Protein AF-A0A3D5R8I2-F1 (afdb_monomer)

Mean predicted aligned error: 2.92 Å

Solvent-accessible surface area (backbone atoms only — not comparable to full-atom values): 5169 Å² total; per-residue (Å²): 109,65,74,61,51,31,51,51,52,52,49,50,55,51,51,53,42,62,71,63,70,41,67,66,63,41,52,56,47,66,76,38,42,80,58,47,58,57,47,45,41,54,52,49,55,53,45,56,73,76,45,66,83,60,55,69,58,51,40,50,51,52,24,50,54,20,54,75,71,67,35,63,67,56,23,50,49,34,49,47,54,48,51,52,51,51,51,61,58,55,72,74,106

Foldseek 3Di:
DLLVVLVVVLVLVLVVQVVVPDPVSNVVCVVCVVVSSVLSSVLVVQCVVPDPPCPLVVLSVQLVVCVVVVPPVSNVVSVVVNVVSSVVRVVVD

Radius of gyration: 13.29 Å; Cα contacts (8 Å, |Δi|>4): 53; chains: 1; bounding box: 32×27×32 Å

Nearest PDB structures (foldseek):
  7vd5-assembly1_q  TM=4.397E-01  e=9.313E+00  Chaetoceros neogracilis

pLDDT: mean 93.56, std 6.42, range [52.31, 98.44]

Sequence (93 aa):
DEIQKSKYDELFHYTINKAAKNTIIWYSYNALTSIMELFTLNIRREVEKNEPEGTVDKLHDDIFEAMINRDKEKARTYMKYHMDMIIKYFKSF

Structure (mmCIF, N/CA/C/O backbone):
data_AF-A0A3D5R8I2-F1
#
_entry.id   AF-A0A3D5R8I2-F1
#
loop_
_atom_site.group_PDB
_atom_site.id
_atom_site.type_symbol
_atom_site.label_atom_id
_atom_site.label_alt_id
_atom_site.label_comp_id
_atom_site.label_asym_id
_atom_site.label_entity_id
_atom_site.label_seq_id
_atom_site.pdbx_PDB_ins_code
_atom_site.Cartn_x
_atom_site.Cartn_y
_atom_site.Cartn_z
_atom_site.occupancy
_atom_site.B_iso_or_equiv
_atom_site.auth_seq_id
_atom_site.auth_comp_id
_atom_site.auth_asym_id
_atom_site.auth_atom_id
_atom_site.pdbx_PDB_model_num
ATOM 1 N N . ASP A 1 1 ? 15.220 7.142 -4.184 1.00 87.25 1 ASP A N 1
ATOM 2 C CA . ASP A 1 1 ? 15.788 5.810 -3.903 1.00 87.25 1 ASP A CA 1
ATOM 3 C C . ASP A 1 1 ? 14.647 4.852 -3.584 1.00 87.25 1 ASP A C 1
ATOM 5 O O . ASP A 1 1 ? 13.831 5.172 -2.725 1.00 87.25 1 ASP A O 1
ATOM 9 N N . GLU A 1 2 ? 14.568 3.716 -4.277 1.00 87.25 2 GLU A N 1
ATOM 10 C CA . GLU A 1 2 ? 13.480 2.740 -4.117 1.00 87.25 2 GLU A CA 1
ATOM 11 C C . GLU A 1 2 ? 13.479 2.050 -2.750 1.00 87.25 2 GLU A C 1
ATOM 13 O O . GLU A 1 2 ? 12.413 1.688 -2.264 1.00 87.25 2 GLU A O 1
ATOM 18 N N . ILE A 1 3 ? 14.631 1.929 -2.078 1.00 93.00 3 ILE A N 1
ATOM 19 C CA . ILE A 1 3 ? 14.675 1.394 -0.703 1.00 93.00 3 ILE A CA 1
ATOM 20 C C . ILE A 1 3 ? 13.926 2.321 0.257 1.00 93.00 3 ILE A C 1
ATOM 22 O O . ILE A 1 3 ? 13.246 1.876 1.180 1.00 93.00 3 ILE A O 1
ATOM 26 N N . GLN A 1 4 ? 14.053 3.632 0.067 1.00 94.75 4 GLN A N 1
ATOM 27 C CA . GLN A 1 4 ? 13.317 4.591 0.878 1.00 94.75 4 GLN A CA 1
ATOM 28 C C . GLN A 1 4 ? 11.829 4.590 0.517 1.00 94.75 4 GLN A C 1
ATOM 30 O O . GLN A 1 4 ? 10.989 4.594 1.416 1.00 94.75 4 GLN A O 1
ATOM 35 N N . LYS A 1 5 ? 11.493 4.531 -0.778 1.00 93.56 5 LYS A N 1
ATOM 36 C CA . LYS A 1 5 ? 10.093 4.463 -1.214 1.00 93.56 5 LYS A CA 1
ATOM 37 C C . LYS A 1 5 ? 9.387 3.202 -0.712 1.00 93.56 5 LYS A C 1
ATOM 39 O O . LYS A 1 5 ? 8.259 3.305 -0.246 1.00 93.56 5 LYS A O 1
ATOM 44 N N . SER A 1 6 ? 10.057 2.047 -0.704 1.00 94.56 6 SER A N 1
ATOM 45 C CA . SER A 1 6 ? 9.480 0.806 -0.171 1.00 94.56 6 SER A CA 1
ATOM 46 C C . SER A 1 6 ? 9.163 0.898 1.325 1.00 94.56 6 SER A C 1
ATOM 48 O O . SER A 1 6 ? 8.166 0.341 1.769 1.00 94.56 6 SER A O 1
ATOM 50 N N . LYS A 1 7 ? 9.958 1.644 2.105 1.00 94.75 7 LYS A N 1
ATOM 51 C CA . LYS A 1 7 ? 9.662 1.906 3.525 1.00 94.75 7 LYS A CA 1
ATOM 52 C C . LYS A 1 7 ? 8.437 2.802 3.708 1.00 94.75 7 LYS A C 1
ATOM 54 O O . LYS A 1 7 ? 7.667 2.603 4.643 1.00 94.75 7 LYS A O 1
ATOM 59 N N . TYR A 1 8 ? 8.253 3.800 2.841 1.00 94.94 8 TYR A N 1
ATOM 60 C CA . TYR A 1 8 ? 7.058 4.648 2.888 1.00 94.94 8 TYR A CA 1
ATOM 61 C C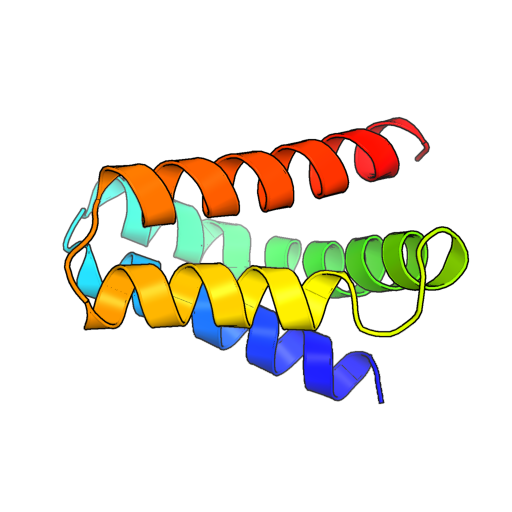 . TYR A 1 8 ? 5.798 3.893 2.469 1.00 94.94 8 TYR A C 1
ATOM 63 O O . TYR A 1 8 ? 4.752 4.078 3.084 1.00 94.94 8 TYR A O 1
ATOM 71 N N . ASP A 1 9 ? 5.917 3.015 1.480 1.00 95.06 9 ASP A N 1
ATOM 72 C CA . ASP A 1 9 ? 4.866 2.099 1.040 1.00 95.06 9 ASP A CA 1
ATOM 73 C C . ASP A 1 9 ? 4.407 1.178 2.189 1.00 95.06 9 ASP A C 1
ATOM 75 O O . ASP A 1 9 ? 3.235 1.143 2.571 1.00 95.06 9 ASP A O 1
ATOM 79 N N . GLU A 1 10 ? 5.358 0.539 2.872 1.00 93.69 10 GLU A N 1
ATOM 80 C CA . GLU A 1 10 ? 5.069 -0.270 4.056 1.00 93.69 10 GLU A CA 1
ATOM 81 C C . GLU A 1 10 ? 4.388 0.544 5.170 1.00 93.69 10 GLU A C 1
ATOM 83 O O . GLU A 1 10 ? 3.390 0.111 5.753 1.00 93.69 10 GLU A O 1
ATOM 88 N N . LEU A 1 11 ? 4.886 1.754 5.449 1.00 94.56 11 LEU A N 1
ATOM 89 C CA . LEU A 1 11 ? 4.286 2.637 6.446 1.00 94.56 11 LEU A CA 1
ATOM 90 C C . LEU A 1 11 ? 2.852 3.039 6.065 1.00 94.56 11 LEU A C 1
ATOM 92 O O . LEU A 1 11 ? 1.989 3.148 6.945 1.00 94.56 11 LEU A O 1
ATOM 96 N N . PHE A 1 12 ? 2.583 3.241 4.775 1.00 95.38 12 PHE A N 1
ATOM 97 C CA . PHE A 1 12 ? 1.254 3.547 4.256 1.00 95.38 12 PHE A CA 1
ATOM 98 C C . PHE A 1 12 ? 0.285 2.389 4.523 1.00 95.38 12 PHE A C 1
ATOM 100 O O . PHE A 1 12 ? -0.742 2.586 5.184 1.00 95.38 12 PHE A O 1
ATOM 107 N N . HIS A 1 13 ? 0.651 1.163 4.138 1.00 94.50 13 HIS A N 1
ATOM 108 C CA . HIS A 1 13 ? -0.159 -0.029 4.404 1.00 94.50 13 HIS A CA 1
ATOM 109 C C . HIS A 1 13 ? -0.355 -0.293 5.903 1.00 94.50 13 HIS A C 1
ATOM 111 O O . HIS A 1 13 ? -1.482 -0.553 6.340 1.00 94.50 13 HIS A O 1
ATOM 117 N N . TYR A 1 14 ? 0.705 -0.164 6.706 1.00 94.56 14 TYR A N 1
ATOM 118 C CA . TYR A 1 14 ? 0.640 -0.279 8.164 1.00 94.56 14 TYR A CA 1
ATOM 119 C C . TYR A 1 14 ? -0.365 0.715 8.758 1.00 94.56 14 TYR A C 1
ATOM 121 O O . TYR A 1 14 ? -1.189 0.350 9.601 1.00 94.56 14 TYR A O 1
ATOM 129 N N . THR A 1 15 ? -0.326 1.970 8.304 1.00 94.50 15 THR A N 1
ATOM 130 C CA . THR A 1 15 ? -1.194 3.039 8.813 1.00 94.50 15 THR A CA 1
ATOM 131 C C . THR A 1 15 ? -2.657 2.761 8.490 1.00 94.50 15 THR A C 1
ATOM 133 O O . THR A 1 15 ? -3.505 2.862 9.382 1.00 94.50 15 THR A O 1
ATOM 136 N N . ILE A 1 16 ? -2.958 2.337 7.259 1.00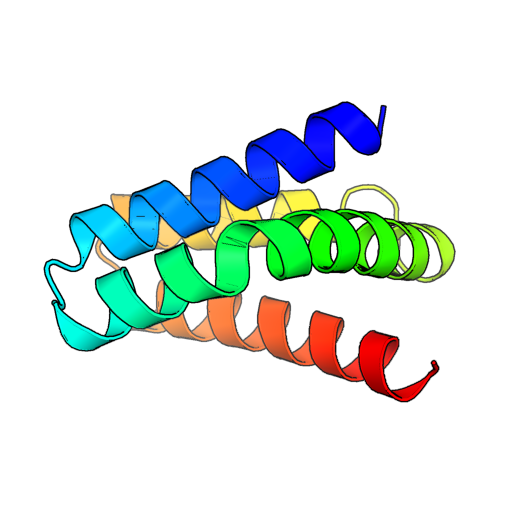 93.88 16 ILE A N 1
ATOM 137 C CA . ILE A 1 16 ? -4.317 1.950 6.854 1.00 93.88 16 ILE A CA 1
ATOM 138 C C . ILE A 1 16 ? -4.809 0.771 7.701 1.00 93.88 16 ILE A C 1
ATOM 140 O O . ILE A 1 16 ? -5.915 0.817 8.246 1.00 93.88 16 ILE A O 1
ATOM 144 N N . ASN A 1 17 ? -3.983 -0.265 7.860 1.00 93.56 17 ASN A N 1
ATOM 145 C CA . ASN A 1 17 ? -4.331 -1.463 8.619 1.00 93.56 17 ASN A CA 1
ATOM 146 C C . ASN A 1 17 ? -4.636 -1.137 10.090 1.00 93.56 17 ASN A C 1
ATOM 148 O O . ASN A 1 17 ? -5.703 -1.472 10.611 1.00 93.56 17 ASN A O 1
ATOM 152 N N . LYS A 1 18 ? -3.739 -0.386 10.736 1.00 93.38 18 LYS A N 1
ATOM 153 C CA . LYS A 1 18 ? -3.907 0.067 12.119 1.00 93.38 18 LYS A CA 1
ATOM 154 C C . LYS A 1 18 ? -5.174 0.909 12.292 1.00 93.38 18 LYS A C 1
ATOM 156 O O . LYS A 1 18 ? -5.890 0.750 13.282 1.00 93.38 18 LYS A O 1
ATOM 161 N N . ALA A 1 19 ? -5.477 1.781 11.329 1.00 93.56 19 ALA A N 1
ATOM 162 C CA . ALA A 1 19 ? -6.671 2.623 11.349 1.00 93.56 19 ALA A CA 1
ATOM 163 C C . ALA A 1 19 ? -7.975 1.834 11.138 1.00 93.56 19 ALA A C 1
ATOM 165 O O . ALA A 1 19 ? -9.012 2.227 11.675 1.00 93.56 19 ALA A O 1
ATOM 166 N N . ALA A 1 20 ? -7.932 0.709 10.417 1.00 91.69 20 ALA A N 1
ATOM 167 C CA . ALA A 1 20 ? -9.099 -0.134 10.163 1.00 91.69 20 ALA A CA 1
ATOM 168 C C . ALA A 1 20 ? -9.653 -0.812 11.430 1.00 91.69 20 ALA A C 1
ATOM 170 O O . ALA A 1 20 ? -10.795 -1.272 11.417 1.00 91.69 20 ALA A O 1
ATOM 171 N N . LYS A 1 21 ? -8.869 -0.876 12.522 1.00 92.44 21 LYS A N 1
ATOM 172 C CA . LYS A 1 21 ? -9.248 -1.491 13.812 1.00 92.44 21 LYS A CA 1
ATOM 173 C C . LYS A 1 21 ? -9.790 -2.922 13.672 1.00 92.44 21 LYS A C 1
ATOM 175 O O . LYS A 1 21 ? -10.578 -3.380 14.498 1.00 92.44 21 LYS A O 1
ATOM 180 N N . ASN A 1 22 ? -9.364 -3.634 12.630 1.00 96.50 22 ASN A N 1
ATOM 181 C CA . ASN A 1 22 ? -9.708 -5.031 12.420 1.00 96.50 22 ASN A CA 1
ATOM 182 C C . ASN A 1 22 ? -8.594 -5.907 12.997 1.00 96.50 22 ASN A C 1
ATOM 184 O O . ASN A 1 22 ? -7.517 -6.022 12.418 1.00 96.50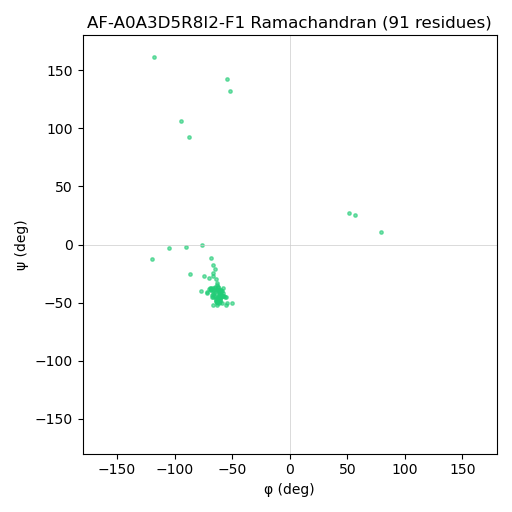 22 ASN A O 1
ATOM 188 N N . THR A 1 23 ? -8.873 -6.532 14.138 1.00 95.25 23 THR A N 1
ATOM 189 C CA . THR A 1 23 ? -7.904 -7.329 14.899 1.00 95.25 23 THR A CA 1
ATOM 190 C C . THR A 1 23 ? -7.300 -8.480 14.094 1.00 95.25 23 THR A C 1
ATOM 192 O O . THR A 1 23 ? -6.108 -8.748 14.218 1.00 95.25 23 THR A O 1
ATOM 195 N N . ILE A 1 24 ? -8.093 -9.141 13.244 1.00 96.12 24 ILE A N 1
ATOM 196 C CA . ILE A 1 24 ? -7.618 -10.261 12.421 1.00 96.12 24 ILE A CA 1
ATOM 197 C C . ILE A 1 24 ? -6.601 -9.744 11.402 1.00 96.12 24 ILE A C 1
ATOM 199 O O . ILE A 1 24 ? -5.476 -10.229 11.352 1.00 96.12 24 ILE A O 1
ATOM 203 N N . ILE A 1 25 ? -6.974 -8.709 10.647 1.00 93.56 25 ILE A N 1
ATOM 204 C CA . ILE A 1 25 ? -6.120 -8.106 9.615 1.00 93.56 25 ILE A CA 1
ATOM 205 C C . ILE A 1 25 ? -4.841 -7.513 10.229 1.00 93.56 25 ILE A C 1
ATOM 207 O O . ILE A 1 25 ? -3.760 -7.629 9.648 1.00 93.56 25 ILE A O 1
ATOM 211 N N . TRP A 1 26 ? -4.945 -6.931 11.423 1.00 94.25 26 TRP A N 1
ATOM 212 C CA . TRP A 1 26 ? -3.811 -6.394 12.168 1.00 94.25 26 TRP A CA 1
ATOM 213 C C . TRP A 1 26 ? -2.804 -7.473 12.567 1.00 94.25 26 TRP A C 1
ATOM 215 O O . TRP A 1 26 ? -1.604 -7.324 12.327 1.00 94.25 26 TRP A O 1
ATOM 225 N N . TYR A 1 27 ? -3.266 -8.578 13.154 1.00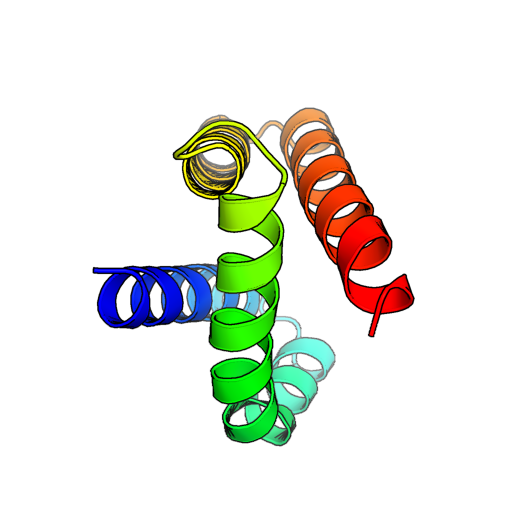 95.00 27 TYR A N 1
ATOM 226 C CA . TYR A 1 27 ? -2.367 -9.664 13.537 1.00 95.00 27 TYR A CA 1
ATOM 227 C C . TYR A 1 27 ? -1.777 -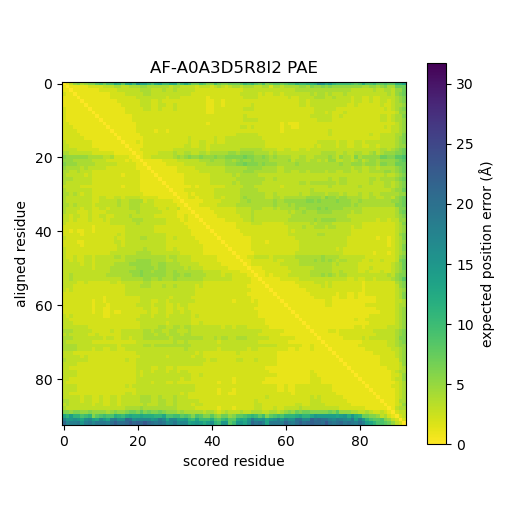10.385 12.326 1.00 95.00 27 TYR A C 1
ATOM 229 O O . TYR A 1 27 ? -0.585 -10.683 12.337 1.00 95.00 27 TYR A O 1
ATOM 237 N N . SER A 1 28 ? -2.563 -10.598 11.266 1.00 94.50 28 SER A N 1
ATOM 238 C CA . SER A 1 28 ? -2.053 -11.168 10.015 1.00 94.50 28 SER A CA 1
ATOM 239 C C . SER A 1 28 ? -0.955 -10.304 9.397 1.00 94.50 28 SER A C 1
ATOM 241 O O . SER A 1 28 ? 0.068 -10.839 8.985 1.00 94.50 28 SER A O 1
ATOM 243 N N . TYR A 1 29 ? -1.126 -8.980 9.374 1.00 93.25 29 TYR A N 1
ATOM 244 C CA . TYR A 1 29 ? -0.106 -8.072 8.850 1.00 93.25 29 TYR A CA 1
ATOM 245 C C . TYR A 1 29 ? 1.183 -8.125 9.666 1.00 93.25 29 TYR A C 1
ATOM 247 O O . TYR A 1 29 ? 2.246 -8.329 9.093 1.00 93.25 29 TYR A O 1
ATOM 255 N N . ASN A 1 30 ? 1.091 -8.025 10.998 1.00 92.88 30 ASN A N 1
ATOM 256 C CA . ASN A 1 30 ? 2.276 -8.065 11.864 1.00 92.88 30 ASN A CA 1
ATOM 257 C C . ASN A 1 30 ? 3.031 -9.399 11.789 1.00 92.88 30 ASN A C 1
ATOM 259 O O . ASN A 1 30 ? 4.255 -9.417 11.869 1.00 92.88 30 ASN A O 1
ATOM 263 N N . ALA A 1 31 ? 2.322 -10.519 11.626 1.00 95.38 31 ALA A N 1
ATOM 264 C CA . ALA A 1 31 ? 2.956 -11.825 11.454 1.00 95.38 31 ALA A CA 1
ATOM 265 C C . ALA A 1 31 ? 3.740 -11.936 10.133 1.00 95.38 31 ALA A C 1
ATOM 267 O O . ALA A 1 31 ? 4.659 -12.746 10.031 1.00 95.38 31 ALA A O 1
ATOM 268 N N . LEU A 1 32 ? 3.376 -11.134 9.128 1.00 93.94 32 LEU A N 1
ATOM 269 C CA . LEU A 1 32 ? 3.962 -11.160 7.791 1.00 93.94 32 LEU A CA 1
ATOM 270 C C . LEU A 1 32 ? 4.926 -9.995 7.526 1.00 93.94 32 LEU A C 1
ATOM 272 O O . LEU A 1 32 ? 5.527 -9.981 6.457 1.00 93.94 32 LEU A O 1
ATOM 276 N N . THR A 1 33 ? 5.118 -9.051 8.457 1.00 91.44 33 THR A N 1
ATOM 277 C CA . THR A 1 33 ? 5.870 -7.800 8.228 1.00 91.44 33 THR A CA 1
ATOM 278 C C . THR A 1 33 ? 7.241 -8.022 7.588 1.00 91.44 33 THR A C 1
ATOM 280 O O . THR A 1 33 ? 7.514 -7.447 6.543 1.00 91.44 33 THR A O 1
ATOM 283 N N . SER A 1 34 ? 8.068 -8.929 8.116 1.00 90.19 34 SER A N 1
ATOM 284 C CA . SER A 1 34 ? 9.405 -9.179 7.550 1.00 90.19 34 SER A CA 1
ATOM 285 C C . SER A 1 34 ? 9.371 -9.739 6.120 1.00 90.19 34 SER A C 1
ATOM 287 O O . SER A 1 34 ? 10.285 -9.506 5.335 1.00 90.19 34 SER A O 1
ATOM 289 N N . ILE A 1 35 ? 8.317 -10.481 5.763 1.00 92.06 35 ILE A N 1
ATOM 290 C CA . ILE A 1 35 ? 8.110 -10.970 4.393 1.00 92.06 35 ILE A CA 1
ATOM 291 C C . ILE A 1 35 ? 7.586 -9.833 3.511 1.00 92.06 35 ILE A C 1
ATOM 293 O O . ILE A 1 35 ? 8.031 -9.689 2.373 1.00 92.06 35 ILE A O 1
ATOM 297 N N . MET A 1 36 ? 6.679 -9.008 4.042 1.00 90.12 36 MET A N 1
ATOM 298 C CA . MET A 1 36 ? 6.129 -7.842 3.353 1.00 90.12 36 MET A CA 1
ATOM 299 C C . MET A 1 36 ? 7.221 -6.834 2.987 1.00 90.12 36 MET A C 1
ATOM 301 O O . MET A 1 36 ? 7.223 -6.363 1.860 1.00 90.12 36 MET A O 1
ATOM 305 N N . GLU A 1 37 ? 8.188 -6.564 3.865 1.00 90.38 37 GLU A N 1
ATOM 306 C CA . GLU A 1 37 ? 9.325 -5.673 3.579 1.00 90.38 37 GLU A CA 1
ATOM 307 C C . GLU A 1 37 ? 10.097 -6.094 2.314 1.00 90.38 37 GLU A C 1
ATOM 309 O O . GLU A 1 37 ? 10.329 -5.291 1.403 1.00 90.38 37 GLU A O 1
ATOM 314 N N . LEU A 1 38 ? 10.464 -7.379 2.233 1.00 90.56 38 LEU A N 1
ATOM 315 C CA . LEU A 1 38 ? 11.172 -7.943 1.081 1.00 90.56 38 LEU A CA 1
ATOM 316 C C . LEU A 1 38 ? 10.291 -7.954 -0.169 1.00 90.56 38 LEU A C 1
ATOM 318 O O . LEU A 1 38 ? 10.753 -7.620 -1.263 1.00 90.56 38 LEU A O 1
ATOM 322 N N . PHE A 1 39 ? 9.024 -8.331 -0.006 1.00 92.06 39 PHE A N 1
ATOM 323 C CA . PHE A 1 39 ? 8.054 -8.377 -1.089 1.00 92.06 39 PHE A CA 1
ATOM 324 C C . PHE A 1 39 ? 7.836 -6.992 -1.707 1.00 92.06 39 PHE A C 1
ATOM 326 O O . PHE A 1 39 ? 7.974 -6.846 -2.920 1.00 92.06 39 PHE A O 1
ATOM 333 N N . THR A 1 40 ? 7.573 -5.975 -0.885 1.00 93.00 40 THR A N 1
ATOM 334 C CA . THR A 1 40 ? 7.304 -4.600 -1.317 1.00 93.00 40 THR A CA 1
ATOM 335 C C . THR A 1 40 ? 8.483 -4.022 -2.095 1.00 93.00 40 THR A C 1
ATOM 337 O O . THR A 1 40 ? 8.290 -3.461 -3.171 1.00 93.00 40 THR A O 1
ATOM 340 N N . LEU A 1 41 ? 9.724 -4.204 -1.629 1.00 94.19 41 LEU A N 1
ATOM 341 C CA . LEU A 1 41 ? 10.895 -3.729 -2.374 1.00 94.19 41 LEU A CA 1
ATOM 342 C C . LEU A 1 41 ? 11.031 -4.417 -3.741 1.00 94.19 41 LEU A C 1
ATOM 344 O O . LEU A 1 41 ? 11.295 -3.756 -4.748 1.00 94.19 41 LEU A O 1
ATOM 348 N N . ASN A 1 42 ? 10.870 -5.741 -3.781 1.00 93.50 42 ASN A N 1
ATOM 349 C CA . ASN A 1 42 ? 11.040 -6.509 -5.011 1.00 93.50 42 ASN A CA 1
ATOM 350 C C . ASN A 1 42 ? 9.950 -6.186 -6.032 1.00 93.50 42 ASN A C 1
ATOM 352 O O . ASN A 1 42 ? 10.262 -5.939 -7.196 1.00 93.50 42 ASN A O 1
ATOM 356 N N . ILE A 1 43 ? 8.688 -6.128 -5.603 1.00 94.50 43 ILE A N 1
ATOM 357 C CA . ILE A 1 43 ? 7.585 -5.858 -6.520 1.00 94.50 43 ILE A CA 1
ATOM 358 C C . ILE A 1 43 ? 7.623 -4.424 -7.046 1.00 94.50 43 ILE A C 1
ATOM 360 O O . ILE A 1 43 ? 7.422 -4.227 -8.241 1.00 94.50 43 ILE A O 1
ATOM 364 N N . ARG A 1 44 ? 7.972 -3.430 -6.211 1.00 93.69 44 ARG A N 1
ATOM 365 C CA . ARG A 1 44 ? 8.154 -2.042 -6.668 1.00 93.69 44 ARG A CA 1
ATOM 366 C C . ARG A 1 44 ? 9.216 -1.948 -7.755 1.00 93.69 44 ARG A C 1
ATOM 368 O O . ARG A 1 44 ? 8.981 -1.316 -8.776 1.00 93.69 44 ARG A O 1
ATOM 375 N N . ARG A 1 45 ? 10.351 -2.632 -7.582 1.00 93.56 45 ARG A N 1
ATOM 376 C CA . ARG A 1 45 ? 11.406 -2.677 -8.606 1.00 93.56 45 ARG A CA 1
ATOM 377 C C . ARG A 1 45 ? 10.916 -3.269 -9.920 1.00 93.56 45 ARG A C 1
ATOM 379 O O . ARG A 1 45 ? 11.315 -2.776 -10.968 1.00 93.56 45 ARG A O 1
ATOM 386 N N . GLU A 1 46 ? 10.086 -4.308 -9.885 1.00 94.12 46 GLU A N 1
ATOM 387 C CA . GLU A 1 46 ? 9.519 -4.863 -11.117 1.00 94.12 46 GLU A CA 1
ATOM 388 C C . GLU A 1 46 ? 8.493 -3.936 -11.759 1.00 94.12 46 GLU A C 1
ATOM 390 O O . G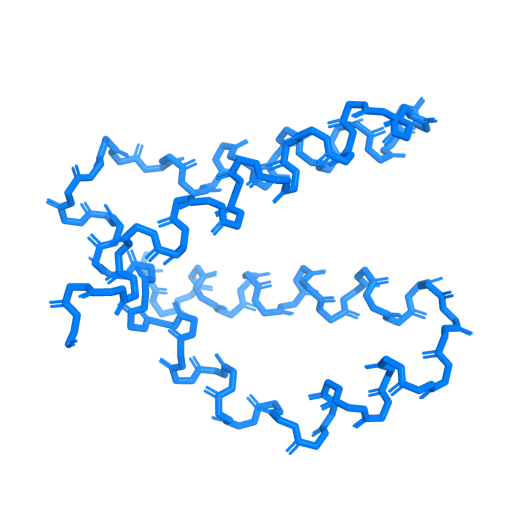LU A 1 46 ? 8.495 -3.795 -12.979 1.00 94.12 46 GLU A O 1
ATOM 395 N N . VAL A 1 47 ? 7.665 -3.249 -10.972 1.00 93.75 47 VAL A N 1
ATOM 396 C CA . VAL A 1 47 ? 6.733 -2.256 -11.517 1.00 93.75 47 VAL A CA 1
ATOM 397 C C . VAL A 1 47 ? 7.496 -1.104 -12.174 1.00 93.75 47 VAL A C 1
ATOM 399 O O . VAL A 1 47 ? 7.249 -0.813 -13.337 1.00 93.75 47 VAL A O 1
ATOM 402 N N . GLU A 1 48 ? 8.474 -0.503 -11.493 1.00 90.94 48 GLU A N 1
ATOM 403 C CA . GLU A 1 48 ? 9.241 0.643 -12.018 1.00 90.94 48 GLU A CA 1
ATOM 404 C C . GLU A 1 48 ? 10.093 0.293 -13.254 1.00 90.94 48 GLU A C 1
ATOM 406 O O . GLU A 1 48 ? 10.449 1.169 -14.036 1.00 90.94 48 GLU A O 1
ATOM 411 N N . LYS A 1 49 ? 10.421 -0.988 -13.473 1.00 93.00 49 LYS A N 1
ATOM 412 C CA . LYS A 1 49 ? 11.077 -1.440 -14.714 1.00 93.00 49 LYS A CA 1
ATOM 413 C C . LYS A 1 49 ? 10.130 -1.495 -15.913 1.00 93.00 49 LYS A C 1
ATOM 415 O O . LYS A 1 49 ? 10.602 -1.442 -17.047 1.00 93.00 49 LYS A O 1
ATOM 420 N N . ASN A 1 50 ? 8.835 -1.698 -15.676 1.00 95.06 50 ASN A N 1
ATOM 421 C CA . ASN A 1 50 ? 7.868 -2.077 -16.710 1.00 95.06 50 ASN A CA 1
ATOM 422 C C . ASN A 1 50 ? 6.720 -1.070 -16.889 1.00 95.06 50 ASN A C 1
ATOM 424 O O . ASN A 1 50 ? 5.982 -1.157 -17.869 1.00 95.06 50 ASN A O 1
ATOM 428 N N . GLU A 1 51 ? 6.559 -0.128 -15.966 1.00 94.88 51 GLU A N 1
ATOM 429 C CA . GLU A 1 51 ? 5.577 0.951 -16.013 1.00 94.88 51 GLU A CA 1
ATOM 430 C C . GLU A 1 51 ? 6.289 2.314 -16.045 1.00 94.88 51 GLU A C 1
ATOM 432 O O . GLU A 1 51 ? 7.465 2.409 -15.686 1.00 94.88 51 GLU A O 1
ATOM 437 N N . PRO A 1 52 ? 5.602 3.392 -16.465 1.00 95.56 52 PRO A N 1
ATOM 438 C CA . PRO A 1 52 ? 6.137 4.741 -16.344 1.00 95.56 52 PRO A CA 1
ATOM 439 C C . PRO A 1 52 ? 6.551 5.063 -14.903 1.00 95.56 52 PRO A C 1
ATOM 441 O O . PRO A 1 52 ? 5.853 4.688 -13.955 1.00 95.56 52 PRO A O 1
ATOM 444 N N . GLU A 1 53 ? 7.649 5.804 -14.757 1.00 91.75 53 GLU A N 1
ATOM 445 C CA . GLU A 1 53 ? 8.184 6.199 -13.452 1.00 91.75 53 GLU A CA 1
ATOM 446 C C . GLU A 1 53 ? 7.104 6.852 -12.575 1.00 91.75 53 GLU A C 1
ATOM 448 O O . GLU A 1 53 ? 6.369 7.742 -13.017 1.00 91.75 53 GLU A O 1
ATOM 453 N N . GLY A 1 54 ? 7.005 6.401 -11.321 1.00 91.31 54 GLY A N 1
ATOM 454 C CA . GLY A 1 54 ? 6.075 6.966 -10.339 1.00 91.31 54 GLY A CA 1
ATOM 455 C C . GLY A 1 54 ? 4.624 6.497 -10.485 1.00 91.31 54 GLY A C 1
ATOM 456 O O . GLY A 1 54 ? 3.737 7.033 -9.818 1.00 91.31 54 GLY A O 1
ATOM 457 N N . THR A 1 55 ? 4.351 5.480 -11.309 1.00 94.56 55 THR A N 1
ATOM 458 C CA . THR A 1 55 ? 3.006 4.886 -11.430 1.00 94.56 55 THR A CA 1
ATOM 459 C C . THR A 1 55 ? 2.487 4.361 -10.086 1.00 94.56 55 THR A C 1
ATOM 461 O O . THR A 1 55 ? 1.322 4.584 -9.751 1.00 94.56 55 THR A O 1
ATOM 464 N N . VAL A 1 56 ? 3.342 3.709 -9.286 1.00 94.38 56 VAL A N 1
ATOM 465 C CA . VAL A 1 56 ? 2.964 3.220 -7.946 1.00 94.38 56 VAL A CA 1
ATOM 466 C C . VAL A 1 56 ? 2.650 4.385 -7.011 1.00 94.38 56 VAL A C 1
ATOM 468 O O . VAL A 1 56 ? 1.639 4.362 -6.314 1.00 94.38 56 VAL A O 1
ATOM 471 N N . ASP A 1 57 ? 3.500 5.411 -7.029 1.00 94.81 57 ASP A N 1
ATOM 472 C CA . ASP A 1 57 ? 3.375 6.582 -6.159 1.00 94.81 57 ASP A CA 1
ATOM 473 C C . ASP A 1 57 ? 2.055 7.317 -6.444 1.00 94.81 57 ASP A C 1
ATOM 475 O O . ASP A 1 57 ? 1.277 7.582 -5.529 1.00 94.81 57 ASP A O 1
ATOM 479 N N . LYS A 1 58 ? 1.721 7.500 -7.727 1.00 96.12 58 LYS A N 1
ATOM 480 C CA . LYS A 1 58 ? 0.446 8.087 -8.148 1.00 96.12 58 LYS A CA 1
ATOM 481 C C . LYS A 1 58 ? -0.768 7.285 -7.671 1.00 96.12 58 LYS A C 1
ATOM 483 O O . LYS A 1 58 ? -1.763 7.873 -7.261 1.00 96.12 58 LYS A O 1
ATOM 488 N N . LEU A 1 59 ? -0.708 5.953 -7.719 1.00 96.44 59 LEU A N 1
ATOM 489 C CA . LEU A 1 59 ? -1.803 5.115 -7.222 1.00 96.44 59 LEU A CA 1
ATOM 490 C C . LEU A 1 59 ? -1.989 5.263 -5.707 1.00 96.44 59 LEU A C 1
ATOM 492 O O . LEU A 1 59 ? -3.127 5.273 -5.239 1.00 96.44 59 LEU A O 1
ATOM 496 N N . HIS A 1 60 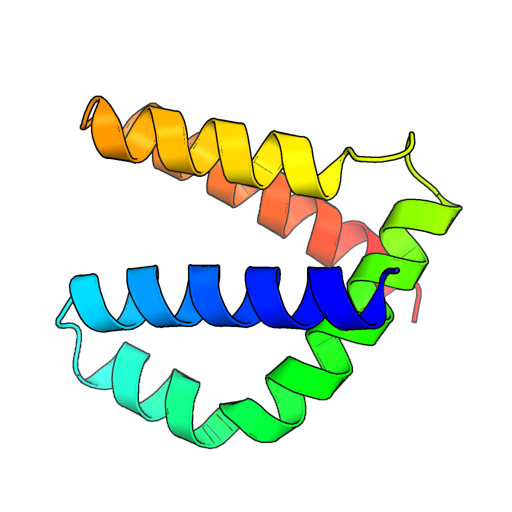? -0.905 5.407 -4.940 1.00 97.19 60 HIS A N 1
ATOM 497 C CA . HIS A 1 60 ? -1.002 5.697 -3.507 1.00 97.19 60 HIS A CA 1
ATOM 498 C C . HIS A 1 60 ? -1.600 7.075 -3.233 1.00 97.19 60 HIS A C 1
ATOM 500 O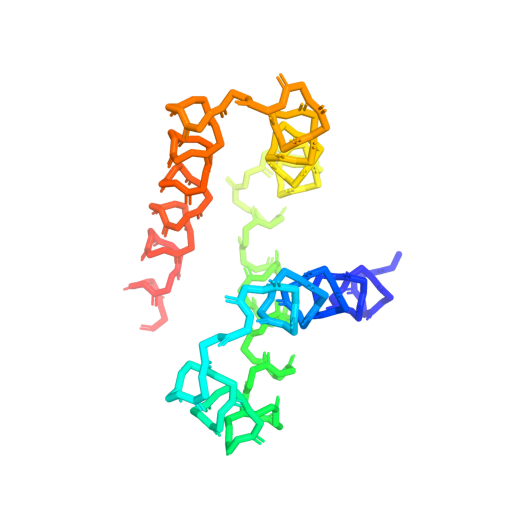 O . HIS A 1 60 ? -2.475 7.173 -2.370 1.00 97.19 60 HIS A O 1
ATOM 506 N N . ASP A 1 61 ? -1.210 8.098 -3.995 1.00 97.75 61 ASP A N 1
ATOM 507 C CA . ASP A 1 61 ? -1.798 9.438 -3.899 1.00 97.75 61 ASP A CA 1
ATOM 508 C C . ASP A 1 61 ? -3.304 9.404 -4.206 1.00 97.75 61 ASP A C 1
ATOM 510 O O . ASP A 1 61 ? -4.113 9.923 -3.439 1.00 97.75 61 ASP A O 1
ATOM 514 N N . ASP A 1 62 ? -3.706 8.709 -5.272 1.00 98.31 62 ASP A N 1
ATOM 515 C CA . ASP A 1 62 ? -5.109 8.543 -5.663 1.00 98.31 62 ASP A CA 1
ATOM 516 C C . ASP A 1 62 ? -5.939 7.830 -4.568 1.00 98.31 62 ASP A C 1
ATOM 518 O O . ASP A 1 62 ? -7.077 8.226 -4.276 1.00 98.31 62 ASP A O 1
ATOM 522 N N . ILE A 1 63 ? -5.374 6.801 -3.917 1.00 98.06 63 ILE A N 1
ATOM 523 C CA . ILE A 1 63 ? -5.991 6.121 -2.762 1.00 98.06 63 ILE A CA 1
ATOM 524 C C . ILE A 1 63 ? -6.114 7.085 -1.579 1.00 98.06 63 ILE A C 1
ATOM 526 O O . ILE A 1 63 ? -7.184 7.181 -0.970 1.00 98.06 63 ILE A O 1
ATOM 530 N N . PHE A 1 64 ? -5.033 7.788 -1.246 1.00 97.31 64 PHE A N 1
ATOM 531 C CA . PHE A 1 64 ? -4.971 8.714 -0.121 1.00 97.31 64 PHE A CA 1
ATOM 532 C C . PHE A 1 64 ? -5.989 9.850 -0.264 1.00 97.31 64 PHE A C 1
ATOM 534 O O . PHE A 1 64 ? -6.777 10.095 0.655 1.00 97.31 64 PHE A O 1
ATOM 541 N N . GLU A 1 65 ? -6.053 10.473 -1.439 1.00 98.25 65 GLU A N 1
ATOM 542 C CA . GLU A 1 65 ? -7.021 11.522 -1.754 1.00 98.25 65 GLU A CA 1
ATOM 543 C C . GLU A 1 65 ? -8.460 11.010 -1.652 1.00 98.25 65 GLU A C 1
ATOM 545 O O . GLU A 1 65 ? -9.326 11.666 -1.064 1.00 98.25 65 GLU A O 1
ATOM 550 N N . ALA A 1 66 ? -8.745 9.807 -2.157 1.00 98.31 66 ALA A N 1
ATOM 551 C CA . ALA A 1 66 ? -10.071 9.212 -2.007 1.00 98.31 66 ALA A CA 1
ATOM 552 C C . ALA A 1 66 ? -10.435 8.967 -0.528 1.00 98.31 66 ALA A C 1
ATOM 554 O O . ALA A 1 66 ? -11.576 9.207 -0.121 1.00 98.31 66 ALA A O 1
ATOM 555 N N . MET A 1 67 ? -9.469 8.550 0.299 1.00 96.25 67 MET A N 1
ATOM 556 C CA . MET A 1 67 ? -9.668 8.359 1.739 1.00 96.25 67 MET A CA 1
ATOM 557 C C . MET A 1 67 ? -9.938 9.676 2.477 1.00 96.25 67 MET A C 1
ATOM 559 O O . MET A 1 67 ? -10.874 9.725 3.282 1.00 96.25 67 MET A O 1
ATOM 563 N N . ILE A 1 68 ? -9.179 10.744 2.197 1.00 97.12 68 ILE A N 1
ATOM 564 C CA . ILE A 1 68 ? -9.397 12.075 2.795 1.00 97.12 68 ILE A CA 1
ATOM 565 C C . ILE A 1 68 ? -10.784 12.609 2.442 1.00 97.12 68 ILE A C 1
ATOM 567 O O . ILE A 1 68 ? -11.504 13.102 3.315 1.00 97.12 68 ILE A O 1
ATOM 571 N N . ASN A 1 69 ? -11.194 12.428 1.189 1.00 97.94 69 ASN A N 1
ATOM 572 C CA . ASN A 1 69 ? -12.508 12.840 0.705 1.00 97.94 69 ASN A CA 1
ATOM 573 C C . ASN A 1 69 ? -13.648 11.910 1.161 1.00 97.94 69 ASN A C 1
ATOM 575 O O . ASN A 1 69 ? -14.812 12.166 0.857 1.00 97.94 69 ASN A O 1
ATOM 579 N N . ARG A 1 70 ? -13.339 10.849 1.923 1.00 96.88 70 ARG A N 1
ATOM 580 C CA . ARG A 1 70 ? -14.289 9.831 2.407 1.00 96.88 70 ARG A CA 1
ATOM 581 C C . ARG A 1 70 ? -15.063 9.131 1.282 1.00 96.88 70 ARG A C 1
ATOM 583 O O . ARG A 1 70 ? -16.145 8.589 1.523 1.00 96.88 70 ARG A O 1
ATOM 590 N N . ASP A 1 71 ? -14.490 9.091 0.083 1.00 98.31 71 ASP A N 1
ATOM 591 C CA . ASP A 1 71 ? -15.058 8.427 -1.085 1.00 98.31 71 ASP A CA 1
ATOM 592 C C . ASP A 1 71 ? -14.632 6.956 -1.102 1.00 98.31 71 ASP A C 1
ATOM 594 O O . ASP A 1 71 ? -13.569 6.569 -1.595 1.00 98.31 71 ASP A O 1
ATOM 598 N N . LYS A 1 72 ? -15.482 6.117 -0.509 1.00 96.56 72 LYS A N 1
ATOM 599 C CA . LYS A 1 72 ? -15.208 4.686 -0.337 1.00 96.56 72 LYS A CA 1
ATOM 600 C C . LYS A 1 72 ? -15.123 3.941 -1.666 1.00 96.56 72 LYS A C 1
ATOM 602 O O . LYS A 1 72 ? -14.304 3.031 -1.786 1.00 96.56 72 LYS A O 1
ATOM 607 N N . GLU A 1 73 ? -15.949 4.307 -2.644 1.00 98.19 73 GLU A N 1
ATOM 608 C CA . GLU A 1 73 ? -15.978 3.626 -3.941 1.00 98.19 73 GLU A CA 1
ATOM 609 C C . GLU A 1 73 ? -14.728 3.956 -4.748 1.00 98.19 73 GLU A C 1
ATOM 611 O O . GLU A 1 73 ? -14.097 3.063 -5.323 1.00 98.19 73 GLU A O 1
ATOM 616 N N . LYS A 1 74 ? -14.300 5.220 -4.717 1.00 98.19 74 LYS A N 1
ATOM 617 C CA . LYS A 1 74 ? -13.065 5.646 -5.369 1.00 98.19 74 LYS A CA 1
ATOM 618 C C . LYS A 1 74 ? -11.831 5.042 -4.695 1.00 98.19 74 LYS A C 1
ATOM 620 O O . LYS A 1 74 ? -10.980 4.488 -5.387 1.00 98.19 74 LYS A O 1
ATOM 625 N N . ALA A 1 75 ? -11.783 5.028 -3.361 1.00 97.50 75 ALA A N 1
ATOM 626 C CA . ALA A 1 75 ? -10.693 4.394 -2.616 1.00 97.50 75 ALA A CA 1
ATOM 627 C C . ALA A 1 75 ? -10.599 2.893 -2.930 1.00 97.50 75 ALA A C 1
ATOM 629 O O . ALA A 1 75 ? -9.515 2.374 -3.199 1.00 97.50 75 ALA A O 1
ATOM 630 N N . ARG A 1 76 ? -11.743 2.195 -2.974 1.00 97.12 76 ARG A N 1
ATOM 631 C CA . ARG A 1 76 ? -11.810 0.783 -3.374 1.00 97.12 76 ARG A CA 1
ATOM 632 C C . ARG A 1 76 ? -11.338 0.574 -4.812 1.00 97.12 76 ARG A C 1
ATOM 634 O O . ARG A 1 76 ? -10.634 -0.397 -5.078 1.00 97.12 76 ARG A O 1
ATOM 641 N N . THR A 1 77 ? -11.731 1.457 -5.724 1.00 98.44 77 THR A N 1
ATOM 642 C CA . THR A 1 77 ? -11.371 1.372 -7.144 1.00 98.44 77 THR A CA 1
ATOM 643 C C . THR A 1 77 ? -9.865 1.523 -7.339 1.00 98.44 77 THR A C 1
ATOM 645 O O . THR A 1 77 ? -9.252 0.669 -7.976 1.00 98.44 77 THR A O 1
ATOM 648 N N . TYR A 1 78 ? -9.243 2.536 -6.734 1.00 98.38 78 TYR A N 1
ATOM 649 C CA . TYR A 1 78 ? -7.796 2.724 -6.844 1.00 98.38 78 TYR A CA 1
ATOM 650 C C . TYR A 1 78 ? -6.999 1.642 -6.124 1.00 98.38 78 TYR A C 1
ATOM 652 O O . TYR A 1 78 ? -6.014 1.157 -6.674 1.00 98.38 78 TYR A O 1
ATOM 660 N N . MET A 1 79 ? -7.461 1.180 -4.958 1.00 96.94 79 MET A N 1
ATOM 661 C CA . MET A 1 79 ? -6.849 0.032 -4.286 1.00 96.94 79 MET A CA 1
ATOM 662 C C . MET A 1 79 ? -6.916 -1.225 -5.161 1.00 96.94 79 MET A C 1
ATOM 664 O O . MET A 1 79 ? -5.955 -1.986 -5.229 1.00 96.94 79 MET A O 1
ATOM 668 N N . LYS A 1 80 ? -8.026 -1.440 -5.878 1.00 97.81 80 LYS A N 1
ATOM 669 C CA . LYS A 1 80 ? -8.133 -2.544 -6.834 1.00 97.81 80 LYS A CA 1
ATOM 670 C C . LYS A 1 80 ? -7.116 -2.396 -7.967 1.00 97.81 80 LYS A C 1
ATOM 672 O O . LYS A 1 80 ? -6.423 -3.363 -8.249 1.00 97.81 80 LYS A O 1
ATOM 677 N N . TYR A 1 81 ? -6.987 -1.217 -8.575 1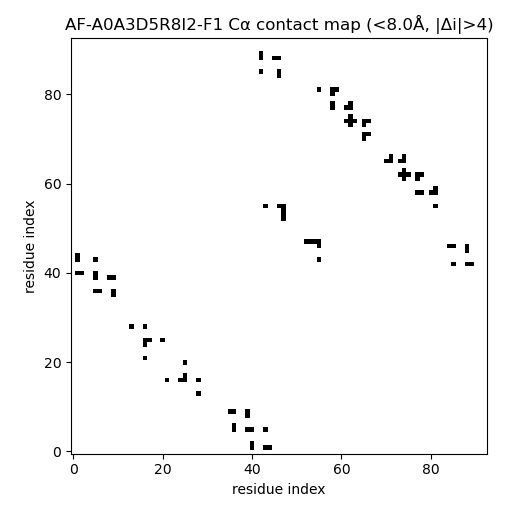.00 97.88 81 TYR A N 1
ATOM 678 C CA . TYR A 1 81 ? -5.997 -0.993 -9.636 1.00 97.88 81 TYR A CA 1
ATOM 679 C C . TYR A 1 81 ? -4.561 -1.190 -9.151 1.00 97.88 81 TYR A C 1
ATOM 681 O O . TYR A 1 81 ? -3.773 -1.839 -9.837 1.00 97.88 81 TYR A O 1
ATOM 689 N N . HIS A 1 82 ? -4.246 -0.702 -7.950 1.00 97.00 82 HIS A N 1
ATOM 690 C CA . HIS A 1 82 ? -2.979 -0.975 -7.285 1.00 97.00 82 HIS A CA 1
ATOM 691 C C . HIS A 1 82 ? -2.740 -2.486 -7.156 1.00 97.00 82 HIS A C 1
ATOM 693 O O . HIS A 1 82 ? -1.735 -2.989 -7.651 1.00 97.00 82 HIS A O 1
ATOM 699 N N . MET A 1 83 ? -3.693 -3.243 -6.606 1.00 95.12 83 MET A N 1
ATOM 700 C CA . MET A 1 83 ? -3.540 -4.694 -6.452 1.00 95.12 83 MET A CA 1
ATOM 701 C C . MET A 1 83 ? -3.492 -5.454 -7.785 1.00 95.12 83 MET A C 1
ATOM 703 O O . MET A 1 83 ? -2.724 -6.404 -7.904 1.00 95.12 83 MET A O 1
ATOM 707 N N . ASP A 1 84 ? -4.263 -5.048 -8.794 1.00 96.25 84 ASP A N 1
ATOM 708 C CA . ASP A 1 84 ? -4.244 -5.660 -10.128 1.00 96.25 84 ASP A CA 1
ATOM 709 C C . ASP A 1 84 ? -2.862 -5.489 -10.788 1.00 96.25 84 ASP A C 1
ATOM 711 O O . ASP A 1 84 ? -2.337 -6.432 -11.386 1.00 96.25 84 ASP A O 1
ATOM 715 N N . MET A 1 85 ? -2.232 -4.320 -10.616 1.00 95.44 85 MET A N 1
ATOM 716 C CA . MET A 1 85 ? -0.855 -4.063 -11.050 1.00 95.44 85 MET A CA 1
ATOM 717 C C . MET A 1 85 ? 0.147 -4.941 -10.290 1.00 95.44 85 MET A C 1
ATOM 719 O O . MET A 1 85 ? 0.980 -5.598 -10.914 1.00 95.44 85 MET A O 1
ATOM 723 N N . ILE A 1 86 ? 0.039 -5.024 -8.962 1.00 93.88 86 ILE A N 1
ATOM 724 C CA . ILE A 1 86 ? 0.882 -5.912 -8.147 1.00 93.88 86 ILE A CA 1
ATOM 725 C C . ILE A 1 86 ? 0.741 -7.373 -8.603 1.00 93.88 86 ILE A C 1
ATOM 727 O O . ILE A 1 86 ? 1.742 -8.057 -8.795 1.00 93.88 86 ILE A O 1
ATOM 731 N N . ILE A 1 87 ? -0.480 -7.851 -8.859 1.00 94.19 87 ILE A N 1
ATOM 732 C CA . ILE A 1 87 ? -0.742 -9.219 -9.336 1.00 94.19 87 ILE A CA 1
ATOM 733 C C . ILE A 1 87 ? -0.146 -9.455 -10.728 1.00 94.19 87 ILE A C 1
ATOM 735 O O . ILE A 1 87 ? 0.405 -10.533 -10.973 1.00 94.19 87 ILE A O 1
ATOM 739 N N . LYS A 1 88 ? -0.255 -8.478 -11.639 1.00 94.81 88 LYS A N 1
ATOM 740 C CA . LYS A 1 88 ? 0.331 -8.543 -12.989 1.00 94.81 88 LYS A CA 1
ATOM 741 C C . LYS A 1 88 ? 1.832 -8.825 -12.916 1.00 94.81 88 LYS A C 1
ATOM 743 O O . LYS A 1 88 ? 2.307 -9.695 -13.638 1.00 94.81 88 LYS A O 1
ATOM 748 N N . TYR A 1 89 ? 2.551 -8.133 -12.035 1.00 92.88 89 TYR A N 1
ATOM 749 C CA . TYR A 1 89 ? 4.004 -8.276 -11.915 1.00 92.88 89 TYR A CA 1
ATOM 750 C C . TYR A 1 89 ? 4.441 -9.404 -10.981 1.00 92.88 89 TYR A C 1
ATOM 752 O O . TYR A 1 89 ? 5.498 -9.986 -11.194 1.00 92.88 89 TYR A O 1
ATOM 760 N N . PHE A 1 90 ? 3.608 -9.798 -10.016 1.00 87.69 90 PHE A N 1
ATOM 761 C CA . PHE A 1 90 ? 3.879 -10.956 -9.167 1.00 87.69 90 PHE A CA 1
ATOM 762 C C . PHE A 1 90 ? 3.853 -12.273 -9.950 1.00 87.69 90 PHE A C 1
ATOM 764 O O . PHE A 1 90 ? 4.692 -13.133 -9.725 1.00 87.69 90 PHE A O 1
ATOM 771 N N . LYS A 1 91 ? 2.922 -12.434 -10.900 1.00 75.25 91 LYS A N 1
ATOM 772 C CA . LYS A 1 91 ? 2.819 -13.645 -11.741 1.00 75.25 91 LYS A CA 1
ATOM 773 C C . LYS A 1 91 ? 3.975 -13.826 -12.731 1.00 75.25 91 LYS A C 1
ATOM 775 O O . LYS A 1 91 ? 4.056 -14.875 -13.361 1.00 75.25 91 LYS A O 1
ATOM 780 N N . SER A 1 92 ? 4.801 -12.799 -12.903 1.00 59.97 92 SER A N 1
ATOM 781 C CA . SER A 1 92 ? 5.968 -12.821 -13.787 1.00 59.97 92 SER A CA 1
ATOM 782 C C . SER A 1 92 ? 7.246 -13.288 -13.075 1.00 59.97 92 SER A C 1
ATOM 784 O O . SER A 1 92 ? 8.281 -13.380 -13.734 1.00 59.97 92 SER A O 1
ATOM 786 N N . PHE A 1 93 ? 7.173 -13.562 -11.764 1.00 52.31 93 PHE A N 1
ATOM 787 C CA . PHE A 1 93 ? 8.226 -14.194 -10.962 1.00 52.31 93 PHE A CA 1
ATOM 788 C C . PHE A 1 93 ? 8.165 -15.723 -11.004 1.00 52.31 93 PHE A C 1
ATOM 790 O O . PHE A 1 93 ? 7.042 -16.277 -11.053 1.00 52.31 93 PHE A O 1
#

Secondary structure (DSSP, 8-state):
-HHHHHHHHHHHHHHHHHHHT-HHHHHHHHHHHHHHHHHHHHHHHHHHHHS-TTHHHHHHHHHHHHHHTT-HHHHHHHHHHHHHHHHHHHTT-